Protein AF-A0A1H0VW98-F1 (afdb_monomer_lite)

Structure (mmCIF, N/CA/C/O backbone):
data_AF-A0A1H0VW98-F1
#
_entry.id   AF-A0A1H0VW98-F1
#
loop_
_atom_site.group_PDB
_atom_site.id
_atom_site.type_symbol
_atom_site.label_atom_id
_atom_site.label_alt_id
_atom_site.label_comp_id
_atom_site.label_asym_id
_atom_site.label_entity_id
_atom_site.label_seq_id
_atom_site.pdbx_PDB_ins_code
_atom_site.Cartn_x
_atom_site.Cartn_y
_atom_site.Cartn_z
_atom_site.occupancy
_atom_site.B_iso_or_equiv
_atom_site.auth_seq_id
_atom_site.auth_comp_id
_atom_site.auth_asym_id
_atom_site.auth_atom_id
_atom_site.pdbx_PDB_model_num
ATOM 1 N N . MET A 1 1 ? -13.831 0.126 23.083 1.00 78.62 1 MET A N 1
ATOM 2 C CA . MET A 1 1 ? -12.829 -0.223 22.050 1.00 78.62 1 MET A CA 1
ATOM 3 C C . MET A 1 1 ? -13.079 0.643 20.824 1.00 78.62 1 MET A C 1
ATOM 5 O O . MET A 1 1 ? -14.214 0.690 20.373 1.00 78.62 1 MET A O 1
ATOM 9 N N . ASN A 1 2 ? -12.071 1.362 20.326 1.00 86.94 2 ASN A N 1
ATOM 10 C CA . ASN A 1 2 ? -12.193 2.184 19.117 1.00 86.94 2 ASN A CA 1
ATOM 11 C C . ASN A 1 2 ? -11.779 1.344 17.898 1.00 86.94 2 ASN A C 1
ATOM 13 O O . ASN A 1 2 ? -10.590 1.109 17.696 1.00 86.94 2 ASN A O 1
ATOM 17 N N . ILE A 1 3 ? -12.750 0.841 17.132 1.00 88.44 3 ILE A N 1
ATOM 18 C CA . ILE A 1 3 ? -12.501 -0.016 15.965 1.00 88.44 3 ILE A CA 1
ATOM 19 C C . ILE A 1 3 ? -12.644 0.826 14.700 1.00 88.44 3 ILE A C 1
ATOM 21 O O . ILE A 1 3 ? -13.711 1.373 14.430 1.00 88.44 3 ILE A O 1
ATOM 25 N N . LYS A 1 4 ? -11.579 0.894 13.898 1.00 89.56 4 LYS A N 1
ATOM 26 C CA . LYS A 1 4 ? -11.600 1.533 12.578 1.00 89.56 4 LYS A CA 1
ATOM 27 C C . LYS A 1 4 ? -11.573 0.467 11.489 1.00 89.56 4 LYS A C 1
ATOM 29 O O . LYS A 1 4 ? -10.631 -0.318 11.413 1.00 89.56 4 LYS A O 1
ATOM 34 N N . LEU A 1 5 ? -12.603 0.450 10.646 1.00 92.19 5 LEU A N 1
ATOM 35 C CA . LEU A 1 5 ? -12.679 -0.445 9.494 1.00 92.19 5 LEU A CA 1
ATOM 36 C C . LEU A 1 5 ? -11.802 0.080 8.353 1.00 92.19 5 LEU A C 1
ATOM 38 O O . LEU A 1 5 ? -11.907 1.242 7.969 1.00 92.19 5 LEU A O 1
ATOM 42 N N . ILE A 1 6 ? -11.001 -0.803 7.760 1.00 92.88 6 ILE A N 1
ATOM 43 C CA . ILE A 1 6 ? -10.259 -0.521 6.529 1.00 92.88 6 ILE A CA 1
ATOM 44 C C . ILE A 1 6 ? -10.855 -1.377 5.415 1.00 92.88 6 ILE A C 1
ATOM 46 O O . ILE A 1 6 ? -10.784 -2.605 5.446 1.00 92.88 6 ILE A O 1
ATOM 50 N N . ARG A 1 7 ? -11.447 -0.719 4.417 1.00 95.31 7 ARG A N 1
ATOM 51 C CA . ARG A 1 7 ? -12.004 -1.363 3.222 1.00 95.31 7 ARG A CA 1
ATOM 52 C C . ARG A 1 7 ? -10.896 -1.625 2.205 1.00 95.31 7 ARG A C 1
ATOM 54 O O . ARG A 1 7 ? -10.719 -0.887 1.242 1.00 95.31 7 ARG A O 1
ATOM 61 N N . SER A 1 8 ? -10.110 -2.6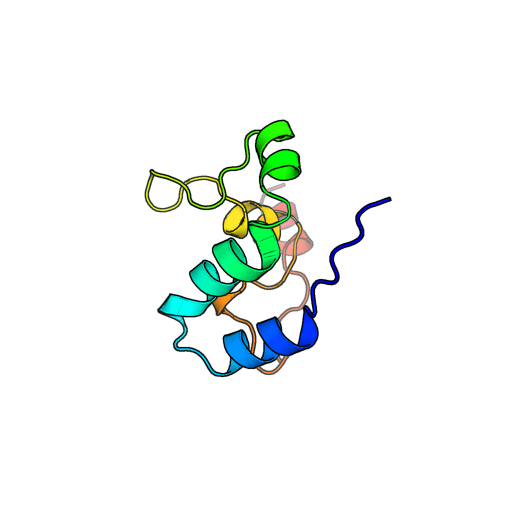73 2.443 1.00 93.31 8 SER A N 1
ATOM 62 C CA . SER A 1 8 ? -8.996 -3.036 1.558 1.00 93.31 8 SER A CA 1
ATOM 63 C C . SER A 1 8 ? -9.456 -3.295 0.119 1.00 93.31 8 SER A C 1
ATOM 65 O O . SER A 1 8 ? -8.737 -2.960 -0.817 1.00 93.31 8 SER A O 1
ATOM 67 N N . ASP A 1 9 ? -10.672 -3.805 -0.084 1.00 94.62 9 ASP A N 1
ATOM 68 C CA . ASP A 1 9 ? -11.260 -4.046 -1.402 1.00 94.62 9 ASP A CA 1
ATOM 69 C C . ASP A 1 9 ? -11.414 -2.767 -2.240 1.00 94.62 9 ASP A C 1
ATOM 71 O O . ASP A 1 9 ? -11.094 -2.765 -3.432 1.00 94.62 9 ASP A O 1
ATOM 75 N N . THR A 1 10 ? -11.862 -1.662 -1.635 1.00 97.19 10 THR A N 1
ATOM 76 C CA 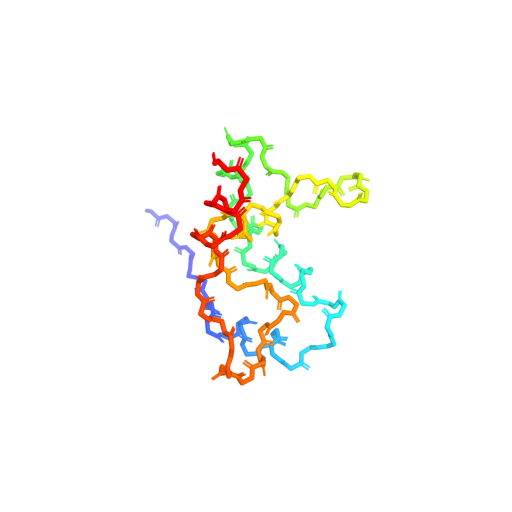. THR A 1 10 ? -12.025 -0.383 -2.343 1.00 97.19 10 THR A CA 1
ATOM 77 C C . THR A 1 10 ? -10.669 0.231 -2.674 1.00 97.19 10 THR A C 1
ATOM 79 O O . THR A 1 10 ? -10.471 0.741 -3.778 1.00 97.19 10 THR A O 1
ATOM 82 N N . ILE A 1 11 ? -9.705 0.097 -1.763 1.00 96.81 11 ILE A N 1
ATOM 83 C CA . ILE A 1 11 ? -8.341 0.593 -1.949 1.00 96.81 11 ILE A CA 1
ATOM 84 C C . ILE A 1 11 ? -7.610 -0.214 -3.034 1.00 96.81 11 ILE A C 1
ATOM 86 O O . ILE A 1 11 ? -6.974 0.375 -3.906 1.00 96.81 11 ILE A O 1
ATOM 90 N N . TYR A 1 12 ? -7.752 -1.544 -3.074 1.00 95.12 12 TYR A N 1
ATOM 91 C CA . TYR A 1 12 ? -7.177 -2.362 -4.149 1.00 95.12 12 TYR A CA 1
ATOM 92 C C . TYR A 1 12 ? -7.817 -2.068 -5.510 1.00 95.12 12 TYR A C 1
ATOM 94 O O . TYR A 1 12 ? -7.101 -2.007 -6.508 1.00 95.12 12 TYR A O 1
ATOM 102 N N . LYS A 1 13 ? -9.132 -1.813 -5.579 1.00 95.56 13 LYS A N 1
ATOM 103 C CA . LYS A 1 13 ? -9.783 -1.340 -6.818 1.00 95.56 13 LYS A CA 1
ATOM 104 C C . LYS A 1 13 ? -9.197 -0.010 -7.289 1.00 95.56 13 LYS A C 1
ATOM 106 O O . LYS A 1 13 ? -8.831 0.118 -8.455 1.00 95.56 13 LYS A O 1
ATOM 111 N N . LYS A 1 14 ? -9.041 0.954 -6.379 1.00 95.62 14 LYS A N 1
ATOM 112 C CA . LYS A 1 14 ? -8.382 2.235 -6.666 1.00 95.62 14 LYS A CA 1
ATOM 113 C C . LYS A 1 14 ? -6.951 2.031 -7.170 1.00 95.62 14 LYS A C 1
ATOM 115 O O . LYS A 1 14 ? -6.569 2.625 -8.171 1.00 95.62 14 LYS A O 1
ATOM 120 N N . MET A 1 15 ? -6.187 1.149 -6.530 1.00 95.69 15 MET A N 1
ATOM 121 C CA . MET A 1 15 ? -4.817 0.813 -6.920 1.00 95.69 15 MET A CA 1
ATOM 122 C C . MET A 1 15 ? -4.741 0.178 -8.317 1.00 95.69 15 MET A C 1
ATOM 124 O O . MET A 1 15 ? -3.895 0.571 -9.117 1.00 95.69 15 MET A O 1
ATOM 128 N N . MET A 1 16 ? -5.646 -0.749 -8.653 1.00 93.94 16 MET A N 1
ATOM 129 C CA . MET A 1 16 ? -5.716 -1.371 -9.986 1.00 93.94 16 MET A CA 1
ATOM 130 C C . MET A 1 16 ? -5.969 -0.358 -11.106 1.00 93.94 16 MET A C 1
ATOM 132 O O . MET A 1 16 ? -5.431 -0.523 -12.204 1.00 93.94 16 MET A O 1
ATOM 136 N N . ASN A 1 17 ? -6.748 0.685 -10.810 1.00 94.94 17 ASN A N 1
ATOM 137 C CA . ASN A 1 17 ? -7.116 1.750 -11.744 1.00 94.94 17 ASN A CA 1
ATOM 138 C C . ASN A 1 17 ? -6.125 2.929 -11.755 1.00 94.94 17 ASN A C 1
ATOM 140 O O . ASN A 1 17 ? -6.228 3.807 -12.607 1.00 94.94 17 ASN A O 1
ATOM 144 N N . ALA A 1 18 ? -5.167 2.971 -10.827 1.00 95.62 18 ALA A N 1
ATOM 145 C CA . ALA A 1 18 ? -4.159 4.022 -10.763 1.00 95.62 18 ALA A CA 1
ATOM 146 C C . ALA A 1 18 ? -2.970 3.750 -11.711 1.00 95.62 18 ALA A C 1
ATOM 148 O O . ALA A 1 18 ? -2.644 2.577 -11.960 1.00 95.62 18 ALA A O 1
ATOM 149 N N . PRO A 1 19 ? -2.265 4.809 -12.171 1.00 95.44 19 PRO A N 1
ATOM 150 C CA . PRO A 1 19 ? -0.966 4.682 -12.832 1.00 95.44 19 PRO A CA 1
ATOM 151 C C . PRO A 1 19 ? 0.005 3.857 -11.989 1.00 95.44 19 PRO A C 1
ATOM 153 O O . PRO A 1 19 ? -0.003 3.960 -10.758 1.00 95.44 19 PRO A O 1
ATOM 156 N N . LYS A 1 20 ? 0.847 3.049 -12.641 1.00 93.25 20 LYS A N 1
ATOM 157 C CA . LYS A 1 20 ? 1.728 2.077 -11.976 1.00 93.25 20 LYS A CA 1
ATOM 158 C C . LYS A 1 20 ? 2.618 2.733 -10.918 1.00 93.25 20 LYS A C 1
ATOM 160 O O . LYS A 1 20 ? 2.797 2.178 -9.837 1.00 93.25 20 LYS A O 1
ATOM 165 N N . GLU A 1 21 ? 3.105 3.930 -11.212 1.00 93.31 21 GLU A N 1
ATOM 166 C CA . GLU A 1 21 ? 4.018 4.731 -10.396 1.00 93.31 21 GLU A CA 1
ATOM 167 C C . GLU A 1 21 ? 3.364 5.202 -9.090 1.00 93.31 21 GLU A C 1
ATOM 169 O O . GLU A 1 21 ? 4.056 5.468 -8.112 1.00 93.31 21 GLU A O 1
ATOM 174 N N . LYS A 1 22 ? 2.026 5.278 -9.047 1.00 95.81 22 LYS A N 1
ATOM 175 C CA . LYS A 1 22 ? 1.265 5.712 -7.866 1.00 95.81 22 LYS A CA 1
ATOM 176 C C . LYS A 1 22 ? 0.838 4.561 -6.957 1.00 95.81 22 LYS A C 1
ATOM 178 O O . LYS A 1 22 ? 0.445 4.800 -5.819 1.00 95.81 22 LYS A O 1
ATOM 183 N N . ARG A 1 23 ? 0.882 3.314 -7.434 1.00 96.06 23 ARG A N 1
ATOM 184 C CA . ARG A 1 23 ? 0.312 2.156 -6.718 1.00 96.06 23 ARG A CA 1
ATOM 185 C C . ARG A 1 23 ? 1.028 1.849 -5.414 1.00 96.06 23 ARG A C 1
ATOM 187 O O . ARG A 1 23 ? 0.372 1.556 -4.417 1.00 96.06 23 ARG A O 1
ATOM 194 N N . ASP A 1 24 ? 2.351 1.963 -5.413 1.00 96.50 24 ASP A N 1
ATOM 195 C CA . ASP A 1 24 ? 3.140 1.761 -4.203 1.00 96.50 24 ASP A CA 1
ATOM 196 C C . ASP A 1 24 ? 2.796 2.821 -3.147 1.00 96.50 24 ASP A C 1
ATOM 198 O O . ASP A 1 24 ? 2.629 2.485 -1.981 1.00 96.50 24 ASP A O 1
ATOM 202 N N . ASP A 1 25 ? 2.600 4.083 -3.537 1.00 97.44 25 ASP A N 1
ATOM 203 C CA . ASP A 1 25 ? 2.214 5.135 -2.590 1.00 97.44 25 ASP A CA 1
ATOM 204 C C . ASP A 1 25 ? 0.769 4.955 -2.081 1.00 97.44 25 ASP A C 1
ATOM 206 O O . ASP A 1 25 ? 0.521 5.165 -0.894 1.00 97.44 25 ASP A O 1
ATOM 210 N N . ILE A 1 26 ? -0.164 4.453 -2.904 1.00 97.75 26 ILE A N 1
ATOM 211 C CA . ILE A 1 26 ? -1.503 4.040 -2.430 1.00 97.75 26 ILE A CA 1
ATOM 212 C C . ILE A 1 26 ? -1.372 2.938 -1.368 1.00 97.75 26 ILE A C 1
ATOM 214 O O . ILE A 1 26 ? -1.998 3.008 -0.312 1.00 97.75 26 ILE A O 1
ATOM 218 N N . TYR A 1 27 ? -0.526 1.933 -1.600 1.00 97.12 27 TYR A N 1
ATOM 219 C CA . TYR A 1 27 ? -0.277 0.877 -0.619 1.00 97.12 27 TYR A CA 1
ATOM 220 C C . TYR A 1 27 ? 0.330 1.426 0.681 1.00 97.12 27 TYR A C 1
ATOM 222 O O . TYR A 1 27 ? -0.165 1.128 1.770 1.00 97.12 27 TYR A O 1
ATOM 230 N N . ARG A 1 28 ? 1.358 2.278 0.585 1.00 97.75 28 ARG A N 1
ATOM 231 C CA . ARG A 1 28 ? 2.018 2.892 1.748 1.00 97.75 28 ARG A CA 1
ATOM 232 C C . ARG A 1 28 ? 1.046 3.712 2.589 1.00 97.75 28 ARG A C 1
ATOM 234 O O . ARG A 1 28 ? 0.990 3.540 3.805 1.00 97.75 28 ARG A O 1
ATOM 241 N N . TYR A 1 29 ? 0.282 4.597 1.957 1.00 97.94 29 TYR A N 1
ATOM 242 C CA . TYR A 1 29 ? -0.454 5.626 2.686 1.00 97.94 29 TYR A CA 1
ATOM 243 C C . TYR A 1 29 ? -1.922 5.288 2.954 1.00 97.94 29 TYR A C 1
ATOM 245 O O . TYR A 1 29 ? -2.472 5.797 3.925 1.00 97.94 29 TYR A O 1
ATOM 253 N N . GLU A 1 30 ? -2.550 4.406 2.174 1.00 96.31 30 GLU A N 1
ATOM 254 C CA . GLU A 1 30 ? -3.961 4.036 2.380 1.00 96.31 30 GLU A CA 1
ATOM 255 C C . GLU A 1 30 ? -4.127 2.660 3.037 1.00 96.31 30 GLU A C 1
ATOM 257 O O . GLU A 1 30 ? -5.075 2.467 3.795 1.00 96.31 30 GLU A O 1
ATOM 262 N N . ILE A 1 31 ? -3.199 1.718 2.812 1.00 95.44 31 ILE A N 1
ATOM 263 C CA . ILE A 1 31 ? -3.224 0.407 3.483 1.00 95.44 31 ILE A CA 1
ATOM 264 C C . ILE A 1 31 ? -2.320 0.393 4.718 1.00 95.44 31 ILE A C 1
ATOM 266 O O . ILE A 1 31 ? -2.747 -0.067 5.773 1.00 95.44 31 ILE A O 1
ATOM 270 N N . MET A 1 32 ? -1.070 0.854 4.598 1.00 96.81 32 MET A N 1
ATOM 271 C CA . MET A 1 32 ? -0.055 0.633 5.638 1.00 96.81 32 MET A CA 1
ATOM 272 C C . MET A 1 32 ? -0.003 1.728 6.706 1.00 96.81 32 MET A C 1
ATOM 274 O O . MET A 1 32 ? 0.273 1.412 7.862 1.00 96.81 32 MET A O 1
ATOM 278 N N . LYS A 1 33 ? -0.329 2.984 6.371 1.00 97.19 33 LYS A N 1
ATOM 279 C CA . LYS A 1 33 ? -0.340 4.117 7.318 1.00 97.19 33 LYS A CA 1
ATOM 280 C C . LYS A 1 33 ? -1.169 3.868 8.586 1.00 97.19 33 LYS A C 1
ATOM 282 O O . LYS A 1 33 ? -0.667 4.183 9.661 1.00 97.19 33 LYS A O 1
ATOM 287 N N . PRO A 1 34 ? -2.371 3.258 8.536 1.00 95.88 34 PRO A N 1
ATOM 288 C CA . PRO A 1 34 ? -3.115 2.932 9.755 1.00 95.88 34 PRO A CA 1
ATOM 289 C C . PRO A 1 34 ? -2.373 1.987 10.714 1.00 95.88 34 PRO A C 1
ATOM 291 O O . PRO A 1 34 ? -2.678 1.956 11.902 1.00 95.88 34 PRO A O 1
ATOM 294 N N . PHE A 1 35 ? -1.392 1.235 10.209 1.00 95.56 35 PHE A N 1
ATOM 295 C CA . PHE A 1 35 ? -0.560 0.303 10.967 1.00 95.56 35 PHE A CA 1
ATOM 296 C C . PHE A 1 35 ? 0.869 0.822 11.181 1.00 95.56 35 PHE A C 1
ATOM 298 O O . PHE A 1 35 ? 1.746 0.043 11.544 1.00 95.56 35 PHE A O 1
ATOM 305 N N . GLU A 1 36 ? 1.133 2.114 10.961 1.00 96.88 36 GLU A N 1
ATOM 306 C CA . GLU A 1 36 ? 2.480 2.695 11.046 1.00 96.88 36 GLU A CA 1
ATOM 307 C C . GLU A 1 36 ? 3.141 2.445 12.403 1.00 96.88 36 GLU A C 1
ATOM 309 O O . GLU A 1 36 ? 4.312 2.087 12.441 1.00 96.88 36 GLU A O 1
ATOM 314 N N . PHE A 1 37 ? 2.385 2.526 13.503 1.00 96.38 37 PHE A N 1
ATOM 315 C CA . PHE A 1 37 ? 2.913 2.199 14.829 1.00 96.38 37 PHE A CA 1
ATOM 316 C C . PHE A 1 37 ? 3.443 0.758 14.888 1.00 96.38 37 PHE A C 1
ATOM 318 O O . PHE A 1 37 ? 4.590 0.538 15.270 1.00 96.38 37 PHE A O 1
ATOM 325 N N . LYS A 1 38 ? 2.664 -0.220 14.406 1.00 96.19 38 LYS A N 1
ATOM 326 C CA . LYS A 1 38 ? 3.100 -1.623 14.314 1.00 96.19 38 LYS A CA 1
ATOM 327 C C . LYS A 1 38 ? 4.362 -1.768 13.457 1.00 96.19 38 LYS A C 1
ATOM 329 O O . LYS A 1 38 ? 5.277 -2.483 13.847 1.00 96.19 38 LYS A O 1
ATOM 334 N N . TRP A 1 39 ? 4.416 -1.105 12.303 1.00 97.44 39 TRP A N 1
ATOM 335 C CA . TRP A 1 39 ? 5.587 -1.151 11.422 1.00 97.44 39 TRP A CA 1
ATOM 336 C C . TRP A 1 39 ? 6.824 -0.503 12.053 1.00 97.44 39 TRP A C 1
ATOM 338 O O . TRP A 1 39 ? 7.927 -1.030 11.905 1.00 97.44 39 TRP A O 1
ATOM 348 N N . SER A 1 40 ? 6.641 0.571 12.827 1.00 97.19 40 SER A N 1
ATOM 349 C CA . SER A 1 40 ? 7.721 1.222 13.571 1.00 97.19 40 SER A CA 1
ATOM 350 C C . SER A 1 40 ? 8.332 0.306 14.634 1.00 97.19 40 SER A C 1
ATOM 352 O O . SER A 1 40 ? 9.551 0.280 14.765 1.00 97.19 40 SER A O 1
ATOM 354 N N . CYS A 1 41 ? 7.537 -0.546 15.295 1.00 97.81 41 CYS A N 1
ATOM 355 C CA . CYS A 1 41 ? 8.056 -1.571 16.210 1.00 97.81 41 CYS A CA 1
ATOM 356 C C . CYS A 1 41 ? 8.982 -2.590 15.521 1.00 97.81 41 CYS A C 1
ATOM 358 O O . CYS A 1 41 ? 9.810 -3.207 16.184 1.00 97.81 41 CYS A O 1
ATOM 360 N N . TYR A 1 42 ? 8.854 -2.773 14.203 1.00 95.62 42 TYR A N 1
ATOM 361 C CA . TYR A 1 42 ? 9.724 -3.636 13.396 1.00 95.62 42 TYR A CA 1
ATOM 362 C C . TYR A 1 42 ? 10.845 -2.864 12.686 1.00 95.62 42 TYR A C 1
ATOM 364 O O . TYR A 1 42 ? 11.551 -3.445 11.865 1.00 95.62 42 TYR A O 1
ATOM 372 N N . ASN A 1 43 ? 10.998 -1.564 12.964 1.00 96.25 43 ASN A N 1
ATOM 373 C CA . ASN A 1 43 ? 11.907 -0.657 12.258 1.00 96.25 43 ASN A CA 1
ATOM 374 C C . ASN A 1 43 ? 11.689 -0.638 10.732 1.00 96.25 43 ASN A C 1
ATOM 376 O O . ASN A 1 43 ? 12.635 -0.496 9.957 1.00 96.25 43 ASN A O 1
ATOM 380 N N . VAL A 1 44 ? 10.434 -0.775 10.288 1.00 97.56 44 VAL A N 1
ATOM 381 C CA . VAL A 1 44 ? 10.058 -0.707 8.869 1.00 97.56 44 VAL A CA 1
ATOM 382 C C . VAL A 1 44 ? 9.379 0.637 8.591 1.00 97.56 44 VAL A C 1
ATOM 384 O O . VAL A 1 44 ? 8.252 0.852 9.044 1.00 97.56 44 VAL A O 1
ATOM 387 N N . PRO A 1 45 ? 10.006 1.559 7.842 1.00 98.12 45 PRO A N 1
ATOM 388 C CA . PRO A 1 45 ? 9.361 2.814 7.477 1.00 98.12 45 PRO A CA 1
ATOM 389 C C . PRO A 1 45 ? 8.281 2.582 6.410 1.00 98.12 45 PRO A C 1
ATOM 391 O O . PRO A 1 45 ? 8.368 1.659 5.598 1.00 98.12 45 PRO A O 1
ATOM 394 N N . LEU A 1 46 ? 7.278 3.466 6.341 1.00 98.12 46 LEU A N 1
ATOM 395 C CA . LEU A 1 46 ? 6.308 3.443 5.235 1.00 98.12 46 LEU A CA 1
ATOM 396 C C . LEU A 1 46 ? 6.987 3.698 3.887 1.00 98.12 46 LEU A C 1
ATOM 398 O O . LEU A 1 46 ? 6.653 3.065 2.893 1.00 98.12 46 LEU A O 1
ATOM 402 N N . LYS A 1 47 ? 7.949 4.618 3.845 1.00 97.81 47 LYS A N 1
ATOM 403 C CA . LYS A 1 47 ? 8.752 4.909 2.658 1.00 97.81 47 LYS A CA 1
ATOM 404 C C . LYS A 1 47 ? 10.197 5.070 3.084 1.00 97.81 47 LYS A C 1
ATOM 406 O O . LYS A 1 47 ? 10.479 5.838 4.000 1.00 97.81 47 LYS A O 1
ATOM 411 N N . SER A 1 48 ? 11.093 4.350 2.423 1.00 96.94 48 SER A N 1
ATOM 412 C CA . SER A 1 48 ? 12.520 4.486 2.689 1.00 96.94 48 SER A CA 1
ATOM 413 C C . SER A 1 48 ? 13.011 5.868 2.225 1.00 96.94 48 SER A C 1
ATOM 415 O O . SER A 1 48 ? 12.660 6.285 1.117 1.00 96.94 48 SER A O 1
ATOM 417 N N . PRO A 1 49 ? 13.847 6.567 3.017 1.00 93.69 49 PRO A N 1
ATOM 418 C CA . PRO A 1 49 ? 14.500 7.803 2.581 1.00 93.69 49 PRO A CA 1
ATOM 419 C C . PRO A 1 49 ? 15.553 7.542 1.492 1.00 93.69 49 PRO A C 1
ATOM 421 O O . PRO A 1 49 ? 15.839 8.412 0.675 1.00 93.69 49 PRO A O 1
ATOM 424 N N . GLN A 1 50 ? 16.112 6.331 1.453 1.00 94.81 50 GLN A N 1
ATOM 425 C CA . GLN A 1 50 ? 17.058 5.902 0.429 1.00 94.81 50 GLN A CA 1
ATOM 426 C C . GLN A 1 50 ? 16.309 5.240 -0.728 1.00 94.81 50 GLN A C 1
ATOM 428 O O . GLN A 1 50 ? 15.441 4.384 -0.509 1.00 94.81 50 GLN A O 1
ATOM 433 N N . LYS A 1 51 ? 16.660 5.596 -1.968 1.00 90.62 51 LYS A N 1
ATOM 434 C CA . LYS A 1 51 ? 16.099 4.967 -3.170 1.00 90.62 51 LYS A CA 1
ATOM 435 C C . LYS A 1 51 ? 16.392 3.465 -3.149 1.00 90.62 51 LYS A C 1
ATOM 437 O O . LYS A 1 51 ? 17.548 3.064 -3.136 1.00 90.62 51 LYS A O 1
ATOM 442 N N . GLY A 1 52 ? 15.339 2.649 -3.167 1.00 87.19 52 GLY A N 1
ATOM 443 C C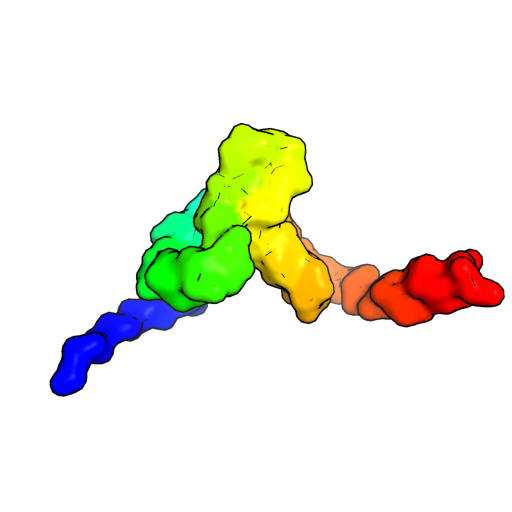A . GLY A 1 52 ? 15.464 1.191 -3.091 1.00 87.19 52 GLY A CA 1
ATOM 444 C C . GLY A 1 52 ? 15.822 0.652 -1.703 1.00 87.19 52 GLY A C 1
ATOM 445 O O . GLY A 1 52 ? 16.146 -0.522 -1.598 1.00 87.19 52 GLY A O 1
ATOM 446 N N . GLY A 1 53 ? 15.775 1.476 -0.653 1.00 94.56 53 GLY A N 1
ATOM 447 C CA . GLY A 1 53 ? 15.954 1.002 0.719 1.00 94.56 53 GLY A CA 1
ATOM 448 C C . GLY A 1 53 ? 14.730 0.254 1.260 1.00 94.56 53 GLY A C 1
ATOM 449 O O . GLY A 1 53 ? 13.680 0.180 0.617 1.00 94.56 53 GLY A O 1
ATOM 450 N N . TYR A 1 54 ? 14.883 -0.301 2.461 1.00 96.50 54 TYR A N 1
ATOM 451 C CA . TYR A 1 54 ? 13.888 -1.163 3.094 1.00 96.50 54 TYR A CA 1
ATOM 452 C C . TYR A 1 54 ? 12.682 -0.364 3.610 1.00 96.50 54 TYR A C 1
ATOM 454 O O . TYR A 1 54 ? 12.827 0.538 4.432 1.00 96.50 54 TYR A O 1
ATOM 462 N N . ASP A 1 55 ? 11.488 -0.691 3.115 1.00 97.69 55 ASP A N 1
ATOM 463 C CA . ASP A 1 55 ? 10.209 -0.097 3.511 1.00 97.69 55 ASP A CA 1
ATOM 464 C C . ASP A 1 55 ? 9.072 -1.132 3.446 1.00 97.69 55 ASP A C 1
ATOM 466 O O . ASP A 1 55 ? 9.294 -2.295 3.103 1.00 97.69 55 ASP A O 1
ATOM 470 N N . VAL A 1 56 ? 7.835 -0.734 3.761 1.00 97.38 56 VAL A N 1
ATOM 471 C CA . VAL A 1 56 ? 6.678 -1.655 3.758 1.00 97.38 56 VAL A CA 1
ATOM 472 C C . VAL A 1 56 ? 6.397 -2.318 2.404 1.00 97.38 56 VAL A C 1
ATOM 474 O O . VAL A 1 56 ? 5.794 -3.393 2.373 1.00 97.38 56 VAL A O 1
ATOM 477 N N . VAL A 1 57 ? 6.812 -1.717 1.282 1.00 96.38 57 VAL A N 1
ATOM 478 C CA . VAL A 1 57 ? 6.681 -2.339 -0.045 1.00 96.38 57 VAL A CA 1
ATOM 479 C C . VAL A 1 57 ? 7.731 -3.431 -0.200 1.00 96.38 57 VAL A C 1
ATOM 481 O O . VAL A 1 57 ? 7.393 -4.553 -0.577 1.00 96.38 57 VAL A O 1
ATOM 484 N N . MET A 1 58 ? 8.988 -3.139 0.146 1.00 95.69 58 MET A N 1
ATOM 485 C CA . MET A 1 58 ? 10.057 -4.138 0.122 1.00 95.69 58 MET A CA 1
ATOM 486 C C . MET A 1 58 ? 9.769 -5.303 1.075 1.00 95.69 58 MET A C 1
ATOM 488 O O . MET A 1 58 ? 9.879 -6.456 0.663 1.00 95.69 58 MET A O 1
ATOM 492 N N . ALA A 1 59 ? 9.326 -5.021 2.301 1.00 95.75 59 ALA A N 1
ATOM 493 C CA . ALA A 1 59 ? 8.945 -6.042 3.273 1.00 95.75 59 ALA A CA 1
ATOM 494 C C . ALA A 1 59 ? 7.838 -6.962 2.726 1.00 95.75 59 ALA A C 1
ATOM 496 O O . ALA A 1 59 ? 7.951 -8.183 2.802 1.00 95.75 59 ALA A O 1
ATOM 497 N N . SER A 1 60 ? 6.800 -6.391 2.103 1.00 92.81 60 SER A N 1
ATOM 498 C CA . SER A 1 60 ? 5.720 -7.163 1.470 1.00 92.81 60 SER A CA 1
ATOM 499 C C . SER A 1 60 ? 6.236 -8.091 0.365 1.00 92.81 60 SER A C 1
ATOM 501 O O . SER A 1 60 ? 5.906 -9.278 0.335 1.00 92.81 60 SER A O 1
ATOM 503 N N . ASN A 1 61 ? 7.122 -7.576 -0.492 1.00 91.44 61 ASN A N 1
ATOM 504 C CA . ASN A 1 61 ? 7.742 -8.355 -1.562 1.00 91.44 61 ASN A CA 1
ATOM 505 C C . ASN A 1 61 ? 8.608 -9.501 -1.015 1.00 91.44 61 ASN A C 1
ATOM 507 O O . ASN A 1 61 ? 8.547 -10.615 -1.533 1.00 91.44 61 ASN A O 1
ATOM 511 N N . MET A 1 62 ? 9.396 -9.254 0.039 1.00 90.81 62 MET A N 1
ATOM 512 C CA . MET A 1 62 ? 10.244 -10.275 0.673 1.00 90.81 62 MET A CA 1
ATOM 513 C C . MET A 1 62 ? 9.425 -11.379 1.349 1.00 90.81 62 MET A C 1
ATOM 515 O O . MET A 1 62 ? 9.848 -12.531 1.362 1.00 90.81 62 MET A O 1
ATOM 519 N N . LEU A 1 63 ? 8.225 -11.055 1.837 1.00 90.12 63 LEU A N 1
ATOM 520 C CA . LEU A 1 63 ? 7.262 -12.029 2.363 1.00 90.12 63 LEU A CA 1
ATOM 521 C C . LEU A 1 63 ? 6.536 -12.827 1.262 1.00 90.12 63 LEU A C 1
ATOM 523 O O . LEU A 1 63 ? 5.698 -13.675 1.566 1.00 90.12 63 LEU A O 1
ATOM 527 N N . GLY A 1 64 ? 6.853 -12.585 -0.014 1.00 86.69 64 GLY A N 1
ATOM 528 C CA . GLY A 1 64 ? 6.307 -13.323 -1.152 1.00 86.69 64 GLY A CA 1
ATOM 529 C C . GLY A 1 64 ? 4.947 -12.822 -1.642 1.00 86.69 64 GLY A C 1
ATOM 530 O O . GLY A 1 64 ? 4.308 -13.502 -2.450 1.00 86.69 64 GLY A O 1
ATOM 531 N N . TYR A 1 65 ? 4.492 -11.651 -1.189 1.00 88.38 65 TYR A N 1
ATOM 532 C CA . TYR A 1 65 ? 3.282 -11.029 -1.719 1.00 88.38 65 TYR A CA 1
ATOM 533 C C . TYR A 1 65 ? 3.535 -10.371 -3.080 1.00 88.38 65 TYR A C 1
ATOM 535 O O . TYR A 1 65 ? 4.660 -10.037 -3.450 1.00 88.38 65 TYR A O 1
ATOM 543 N N . LEU A 1 66 ? 2.457 -10.188 -3.846 1.00 88.81 66 LEU A N 1
ATOM 544 C CA . LEU A 1 66 ? 2.514 -9.457 -5.107 1.00 88.81 66 LEU A CA 1
ATOM 545 C C . LEU A 1 66 ? 2.827 -7.983 -4.828 1.00 88.81 66 LEU A C 1
ATOM 547 O O . LEU A 1 66 ? 2.131 -7.346 -4.035 1.00 88.81 66 LEU A O 1
ATOM 551 N N . ALA A 1 67 ? 3.818 -7.436 -5.529 1.00 90.75 67 ALA A N 1
ATOM 552 C CA . ALA A 1 67 ? 4.155 -6.025 -5.413 1.00 90.75 67 ALA A CA 1
ATOM 553 C C . ALA A 1 67 ? 2.947 -5.134 -5.774 1.00 90.75 67 ALA A C 1
ATOM 555 O O . ALA A 1 67 ? 2.260 -5.421 -6.763 1.00 90.75 67 ALA A O 1
ATOM 556 N N . PRO A 1 68 ? 2.693 -4.024 -5.049 1.00 92.75 68 PRO A N 1
ATOM 557 C CA . PRO A 1 68 ? 1.558 -3.137 -5.322 1.00 92.75 68 PRO A CA 1
ATOM 558 C C . PRO A 1 68 ? 1.545 -2.601 -6.761 1.00 92.75 68 PRO A C 1
ATOM 560 O O . PRO A 1 68 ? 0.507 -2.583 -7.426 1.00 92.75 68 PRO A O 1
ATOM 563 N N . SER A 1 69 ? 2.718 -2.251 -7.294 1.00 91.94 69 SER A N 1
ATOM 564 C CA . SER A 1 69 ? 2.896 -1.863 -8.698 1.00 91.94 69 SER A CA 1
ATOM 565 C C . SER A 1 69 ? 2.478 -2.932 -9.725 1.00 91.94 69 SER A C 1
ATOM 567 O O . SER A 1 69 ? 2.206 -2.602 -10.882 1.00 91.94 69 SER A O 1
ATOM 569 N N . GLU A 1 70 ? 2.359 -4.202 -9.334 1.00 90.12 70 GLU A N 1
ATOM 570 C CA . GLU A 1 70 ? 1.983 -5.323 -10.205 1.00 90.12 70 GLU A CA 1
ATOM 571 C C . GLU A 1 70 ? 0.530 -5.785 -10.050 1.00 90.12 70 GLU A C 1
ATOM 573 O O . GLU A 1 70 ? 0.061 -6.629 -10.822 1.00 90.12 70 GLU A O 1
ATOM 578 N N . VAL A 1 71 ? -0.213 -5.202 -9.109 1.00 85.44 71 VAL A N 1
ATOM 579 C CA . VAL A 1 71 ? -1.650 -5.444 -8.948 1.00 85.44 71 VAL A CA 1
ATOM 580 C C . VAL A 1 71 ? -2.349 -5.076 -10.270 1.00 85.44 71 VAL A C 1
ATOM 582 O O . VAL A 1 71 ? -2.085 -4.015 -10.829 1.00 85.44 71 VAL A O 1
ATOM 585 N N . ASN A 1 72 ? -3.208 -5.960 -10.796 1.00 78.31 72 ASN A N 1
ATOM 586 C CA . ASN A 1 72 ? -3.849 -5.931 -12.135 1.00 78.31 72 ASN A CA 1
ATOM 587 C C . ASN A 1 72 ? -3.127 -6.692 -13.277 1.00 78.31 72 ASN A C 1
ATOM 589 O O . ASN A 1 72 ? -3.654 -6.788 -14.384 1.00 78.31 72 ASN A O 1
ATOM 593 N N . LYS A 1 73 ? -1.951 -7.297 -13.063 1.00 69.31 73 LYS A N 1
ATOM 594 C CA . LYS A 1 73 ? -1.394 -8.224 -14.070 1.00 69.31 73 LYS A CA 1
ATOM 595 C C . LYS A 1 73 ? -2.158 -9.559 -14.042 1.00 69.31 73 LYS A C 1
ATOM 597 O O . LYS A 1 73 ? -2.226 -10.207 -12.996 1.00 69.31 73 LYS A O 1
ATOM 602 N N . LYS A 1 74 ? -2.716 -10.002 -15.184 1.00 60.34 74 LYS A N 1
ATOM 603 C CA . LYS A 1 74 ? -3.325 -11.346 -15.319 1.00 60.34 74 LYS A CA 1
ATOM 604 C C . LYS A 1 74 ? -2.295 -12.411 -14.914 1.00 60.34 74 LYS A C 1
ATOM 606 O O . LYS A 1 74 ? -1.167 -12.412 -15.408 1.00 60.34 74 LYS A O 1
ATOM 611 N N . LYS A 1 75 ? -2.675 -13.320 -14.007 1.00 53.69 75 LYS A N 1
ATOM 612 C CA . LYS A 1 75 ? -1.814 -14.413 -13.525 1.00 53.69 75 LYS A CA 1
ATOM 613 C C . LYS A 1 75 ? -1.532 -15.411 -14.652 1.00 53.69 75 LYS A C 1
ATOM 615 O O . LYS A 1 75 ? -2.267 -16.372 -14.826 1.00 53.69 75 LYS A O 1
ATOM 620 N N . GLY A 1 76 ? -0.452 -15.180 -15.394 1.00 45.94 76 GLY A N 1
ATOM 621 C CA . GLY A 1 76 ? 0.119 -16.158 -16.324 1.00 45.94 76 GLY A CA 1
ATOM 622 C C . GLY A 1 76 ? 1.389 -16.850 -15.817 1.00 45.94 76 GLY A C 1
ATOM 623 O O . GLY A 1 76 ? 1.679 -17.953 -16.261 1.00 45.94 76 GLY A O 1
ATOM 624 N N . LYS A 1 77 ? 2.173 -16.243 -14.907 1.00 44.47 77 LYS A N 1
ATOM 625 C CA . LYS A 1 77 ? 3.550 -16.720 -14.633 1.00 44.47 77 LYS A CA 1
ATOM 626 C C . LYS A 1 77 ? 4.125 -16.466 -13.229 1.00 44.47 77 LYS A C 1
ATOM 628 O O . LYS A 1 77 ? 5.332 -16.564 -13.061 1.00 44.47 77 LYS A O 1
ATOM 633 N N . TYR A 1 78 ? 3.324 -16.236 -12.189 1.00 50.22 78 TYR A N 1
ATOM 634 C CA . TYR A 1 78 ? 3.859 -16.231 -10.813 1.00 50.22 78 TYR A CA 1
ATOM 635 C C . TYR A 1 78 ? 3.817 -17.643 -10.212 1.00 50.22 78 TYR A C 1
ATOM 637 O O . TYR A 1 78 ? 3.187 -17.894 -9.189 1.00 50.22 78 TYR A O 1
ATOM 645 N N . ARG A 1 79 ? 4.477 -18.596 -10.888 1.00 45.81 79 ARG A N 1
ATOM 646 C CA . ARG A 1 79 ? 4.967 -19.808 -10.223 1.00 45.81 79 ARG A CA 1
ATOM 647 C C . ARG A 1 79 ? 6.072 -19.329 -9.285 1.00 45.81 79 ARG A C 1
ATOM 649 O O . ARG A 1 79 ? 7.042 -18.745 -9.757 1.00 45.81 79 ARG A O 1
ATOM 656 N N . PHE A 1 80 ? 5.881 -19.531 -7.983 1.00 49.62 80 PHE A N 1
ATOM 657 C CA . PHE A 1 80 ? 6.864 -19.311 -6.919 1.00 49.62 80 PHE A CA 1
ATOM 658 C C . PHE A 1 80 ? 8.299 -19.608 -7.402 1.00 49.62 80 PHE A C 1
ATOM 660 O O . PHE A 1 80 ? 8.696 -20.766 -7.513 1.00 49.62 80 PHE A O 1
ATOM 667 N N . ASN A 1 81 ? 9.076 -18.564 -7.704 1.00 46.00 81 ASN A N 1
ATOM 668 C CA . ASN A 1 81 ? 10.475 -18.676 -8.138 1.00 46.00 81 ASN A CA 1
ATOM 669 C C . ASN A 1 81 ? 11.468 -18.487 -6.981 1.00 46.00 81 ASN A C 1
ATOM 671 O O . ASN A 1 81 ? 12.669 -18.434 -7.226 1.00 46.00 81 ASN A O 1
ATOM 675 N N . PHE A 1 82 ? 11.013 -18.418 -5.725 1.00 48.78 82 PHE A N 1
ATOM 676 C CA . PHE A 1 82 ? 11.946 -18.325 -4.598 1.00 48.78 82 PHE A CA 1
ATOM 677 C C . PHE A 1 82 ? 12.703 -19.644 -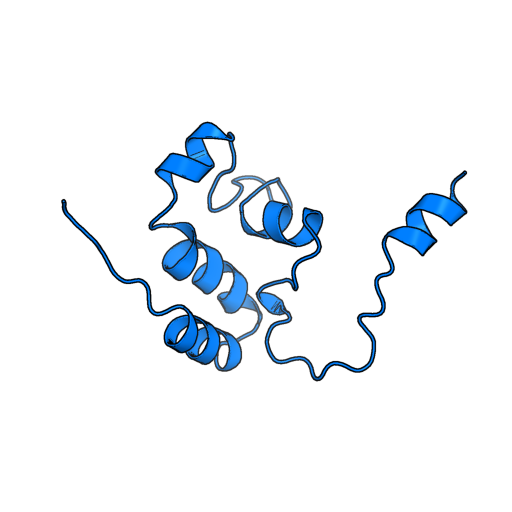4.386 1.00 48.78 82 PHE A C 1
ATOM 679 O O . PHE A 1 82 ? 13.918 -19.642 -4.220 1.00 48.78 82 PHE A O 1
ATOM 686 N N . LYS A 1 83 ? 12.020 -20.791 -4.533 1.00 42.00 83 LYS A N 1
ATOM 687 C CA . LYS A 1 83 ? 12.663 -22.107 -4.387 1.00 42.00 83 LYS A CA 1
ATOM 688 C C . LYS A 1 83 ? 13.650 -22.435 -5.514 1.00 42.00 83 LYS A C 1
ATOM 690 O O . LYS A 1 83 ? 14.537 -23.243 -5.294 1.00 42.00 83 LYS A O 1
ATOM 695 N N . ARG A 1 84 ? 13.517 -21.824 -6.701 1.00 45.94 84 ARG A N 1
ATOM 696 C CA . ARG A 1 84 ? 14.429 -22.085 -7.829 1.00 45.94 84 ARG A CA 1
ATOM 697 C C . ARG A 1 84 ? 15.707 -21.250 -7.729 1.00 45.94 84 ARG A C 1
ATOM 699 O O . ARG A 1 84 ? 16.787 -21.803 -7.813 1.00 45.94 84 ARG A O 1
ATOM 706 N N . LYS A 1 85 ? 15.599 -19.956 -7.405 1.00 47.69 85 LYS A N 1
ATOM 707 C CA . LYS A 1 85 ? 16.771 -19.063 -7.356 1.00 47.69 85 LYS A CA 1
ATOM 708 C C . LYS A 1 85 ? 17.681 -19.280 -6.134 1.00 47.69 85 LYS A C 1
ATOM 710 O O . LYS A 1 85 ? 18.873 -19.005 -6.212 1.00 47.69 85 LYS A O 1
ATOM 715 N N . PHE A 1 86 ? 17.127 -19.763 -5.016 1.00 45.12 86 PHE A N 1
ATOM 716 C CA . PHE A 1 86 ? 17.901 -20.100 -3.812 1.00 45.12 86 PHE A CA 1
ATOM 717 C C . PHE A 1 86 ? 18.594 -21.471 -3.922 1.00 45.12 86 PHE A C 1
ATOM 719 O O . PHE A 1 86 ? 19.694 -21.631 -3.415 1.00 45.12 8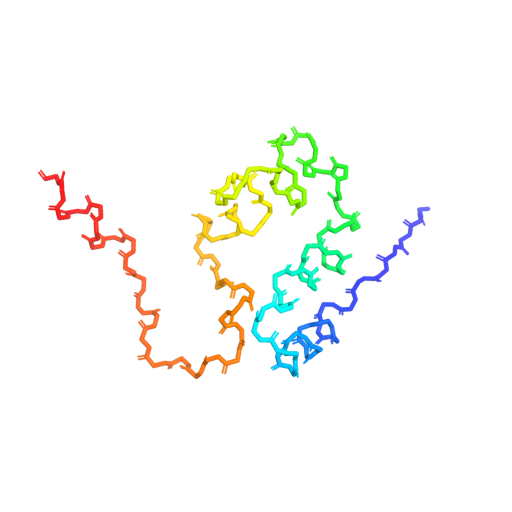6 PHE A O 1
ATOM 726 N N . MET A 1 87 ? 17.987 -22.435 -4.628 1.00 45.94 87 MET A N 1
ATOM 727 C CA . MET A 1 87 ? 18.573 -23.767 -4.865 1.00 45.94 87 MET A CA 1
ATOM 728 C C . MET A 1 87 ? 19.536 -23.818 -6.061 1.00 45.94 87 MET A C 1
ATOM 730 O O . MET A 1 87 ? 20.226 -24.807 -6.232 1.00 45.94 87 MET A O 1
ATOM 734 N N . GLU A 1 88 ? 19.573 -22.787 -6.908 1.00 48.34 88 GLU A N 1
ATOM 735 C CA . GLU A 1 88 ? 20.542 -22.672 -8.013 1.00 48.34 88 GLU A CA 1
ATOM 736 C C . GLU A 1 88 ? 21.904 -22.101 -7.560 1.00 48.34 88 GLU A C 1
ATOM 738 O O . GLU A 1 88 ? 22.822 -22.020 -8.367 1.00 48.34 88 GLU A O 1
ATOM 743 N N . ASN A 1 89 ? 22.039 -21.693 -6.290 1.00 49.25 89 ASN A N 1
ATOM 744 C CA . ASN A 1 89 ? 23.279 -21.158 -5.702 1.00 49.25 89 ASN A CA 1
ATOM 745 C C . ASN A 1 89 ? 23.729 -21.931 -4.440 1.00 49.25 89 ASN A C 1
ATOM 747 O O . ASN A 1 89 ? 24.425 -21.371 -3.592 1.00 49.25 89 ASN A O 1
ATOM 751 N N . LEU A 1 90 ? 23.305 -23.192 -4.316 1.00 45.97 90 LEU A N 1
ATOM 752 C CA . LEU A 1 90 ? 23.760 -24.196 -3.343 1.00 45.97 90 LEU A CA 1
ATOM 753 C C . LEU A 1 90 ? 24.240 -25.422 -4.121 1.00 45.97 90 LEU A C 1
ATOM 755 O O . LEU A 1 90 ? 25.259 -26.006 -3.701 1.00 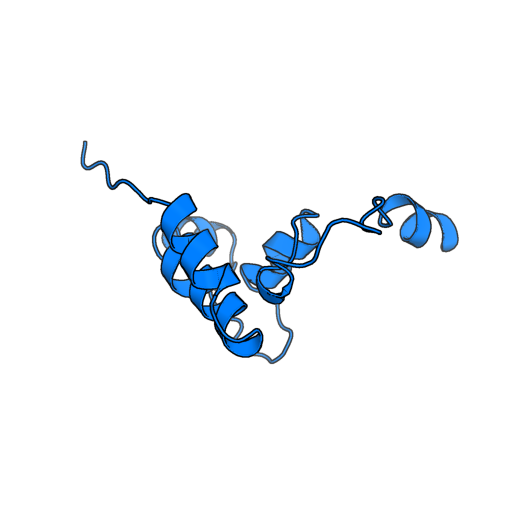45.97 90 LEU A O 1
#

Sequence (90 aa):
MNIKLIRSDTIYKKMMNAPKEKRDDIYRYEIMKPFEFKWSCYNVPLKSPQKGGYDVVMASNMLGYLAPSEVNKKKGKYRFNFKRKFMENL

Organism: NCBI:txid94869

Radius of gyration: 15.05 Å; chains: 1; bounding box: 37×32×38 Å

Foldseek 3Di:
DDDDDQPVVVLLVVLLPDQLVCQLVSCLVRPCVVVQVVCVVVVADSDDPDDVDGHPQNVCVVVVHDRSSCRNDDPDDPPPCPVVVVVVVD

Secondary structure (DSSP, 8-state):
-------HHHHHHHHHHS-HHHHHHHIIIIIIGGGHHHHHHTT--SS-SSTT-S-HHHHHHHTTPPPGGGTT--SSS----HHHHHHTT-

pLDDT: mean 85.04, std 18.54, range [42.0, 98.12]